Protein AF-A0A6G0FHH3-F1 (afdb_monomer_lite)

Sequence (68 aa):
MTNEPSRPHAEPLTDSHRARIQFARQELEAARAADLAGLAPAGLIFQIERLRTRLDDILSLVEEVIPE

pLDDT: mean 87.57, std 14.13, range [44.72, 96.88]

Foldseek 3Di:
DDPDPDDPPQPPDDPVLVVLVVVLVVLVVVLVPDPPVPDDPVRVVVNVVSNVVSVVSVVVSCCVRDPD

Radius of gyration: 17.48 Å; chains: 1; bounding box: 37×34×48 Å

Secondary structure (DSSP, 8-state):
---------PPPPPHHHHHHHHHHHHHHHHHHHS-GGGS-HHHHHHHHHHHHHHHHHHHHHHHHHS--

Structure (mmCIF, N/CA/C/O backbone):
data_AF-A0A6G0FHH3-F1
#
_entry.id   AF-A0A6G0FHH3-F1
#
loop_
_atom_site.group_PDB
_atom_site.id
_atom_site.type_symbol
_atom_site.label_atom_id
_atom_site.label_alt_id
_atom_site.label_comp_id
_atom_site.label_asym_id
_atom_site.label_entity_id
_atom_site.label_seq_id
_atom_site.pdbx_PDB_ins_code
_atom_site.Cartn_x
_atom_site.Cartn_y
_atom_site.Cartn_z
_atom_site.occupancy
_atom_site.B_iso_or_equiv
_atom_site.auth_seq_id
_atom_site.auth_comp_id
_atom_site.auth_asym_id
_atom_site.auth_atom_id
_atom_site.pdbx_PDB_model_num
ATOM 1 N N . MET A 1 1 ? 22.209 30.007 -30.719 1.00 44.72 1 MET A N 1
ATOM 2 C CA . MET A 1 1 ? 21.770 28.600 -30.808 1.00 44.72 1 MET A CA 1
ATOM 3 C C . MET A 1 1 ? 21.520 28.139 -29.389 1.00 44.72 1 MET A C 1
ATOM 5 O O . MET A 1 1 ? 22.462 28.066 -28.613 1.00 44.72 1 MET A O 1
ATOM 9 N N . THR A 1 2 ? 20.257 28.011 -29.003 1.00 50.69 2 THR A N 1
ATOM 10 C CA . THR A 1 2 ? 19.851 27.632 -27.647 1.00 50.69 2 THR A CA 1
ATOM 11 C C . THR A 1 2 ? 20.026 26.121 -27.524 1.00 50.69 2 THR A C 1
ATOM 13 O O . THR A 1 2 ? 19.351 25.378 -28.227 1.00 50.69 2 THR A O 1
ATOM 16 N N . ASN A 1 3 ? 20.970 25.670 -26.695 1.00 53.69 3 ASN A N 1
ATOM 17 C CA . ASN A 1 3 ? 21.080 24.260 -26.327 1.00 53.69 3 ASN A CA 1
ATOM 18 C C . ASN A 1 3 ? 19.861 23.920 -25.459 1.00 53.69 3 ASN A C 1
ATOM 20 O O . ASN A 1 3 ? 19.840 24.257 -24.276 1.00 53.69 3 ASN A O 1
ATOM 24 N N . GLU A 1 4 ? 18.827 23.312 -26.041 1.00 59.00 4 GLU A N 1
ATOM 25 C CA . GLU A 1 4 ? 17.823 22.608 -25.245 1.00 59.00 4 GLU A CA 1
ATOM 26 C C . GLU A 1 4 ? 18.531 21.455 -24.519 1.00 59.00 4 GLU A C 1
ATOM 28 O O . GLU A 1 4 ? 19.236 20.678 -25.169 1.00 59.00 4 GLU A O 1
ATOM 33 N N . PRO A 1 5 ? 18.398 21.326 -23.187 1.00 56.66 5 PRO A N 1
ATOM 34 C CA . PRO A 1 5 ? 18.887 20.142 -22.506 1.00 56.66 5 PRO A CA 1
ATOM 35 C C . PRO A 1 5 ? 18.094 18.948 -23.039 1.00 56.66 5 PRO A C 1
ATOM 37 O O . PRO A 1 5 ? 16.878 18.870 -22.846 1.00 56.66 5 PRO A O 1
ATOM 40 N N . SER A 1 6 ? 18.778 18.038 -23.737 1.00 57.91 6 SER A N 1
ATOM 41 C CA . SER A 1 6 ? 18.236 16.738 -24.119 1.00 57.91 6 SER A CA 1
ATOM 42 C C . SER A 1 6 ? 17.643 16.102 -22.870 1.00 57.91 6 SER A C 1
ATOM 44 O O . SER A 1 6 ? 18.388 15.714 -21.970 1.00 57.91 6 SER A O 1
ATOM 46 N N . ARG A 1 7 ? 16.309 16.031 -22.771 1.00 62.97 7 ARG A N 1
ATOM 47 C CA . ARG A 1 7 ? 15.684 15.256 -21.697 1.00 62.97 7 ARG A CA 1
ATOM 48 C C . ARG A 1 7 ? 16.250 13.842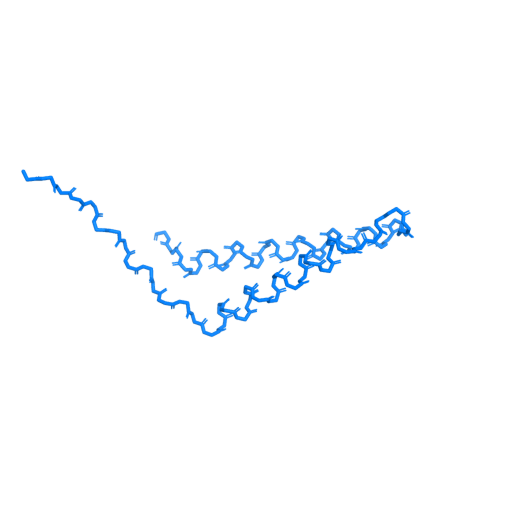 -21.809 1.00 62.97 7 ARG A C 1
ATOM 50 O O . ARG A 1 7 ? 16.183 13.291 -22.918 1.00 62.97 7 ARG A O 1
ATOM 57 N N . PRO A 1 8 ? 16.807 13.267 -20.729 1.00 59.72 8 PRO A N 1
ATOM 58 C CA . PRO A 1 8 ? 17.170 11.862 -20.752 1.00 59.72 8 PRO A CA 1
ATOM 59 C C . PRO A 1 8 ? 15.924 11.108 -21.214 1.00 59.72 8 PRO A C 1
ATOM 61 O O . PRO A 1 8 ? 14.823 11.341 -20.709 1.00 59.72 8 PRO A O 1
ATOM 64 N N . HIS A 1 9 ? 16.064 10.324 -22.281 1.00 58.72 9 HIS A N 1
ATOM 65 C CA . HIS A 1 9 ? 14.992 9.446 -22.718 1.00 58.72 9 HIS A CA 1
ATOM 66 C C . HIS A 1 9 ? 14.785 8.458 -21.576 1.00 58.72 9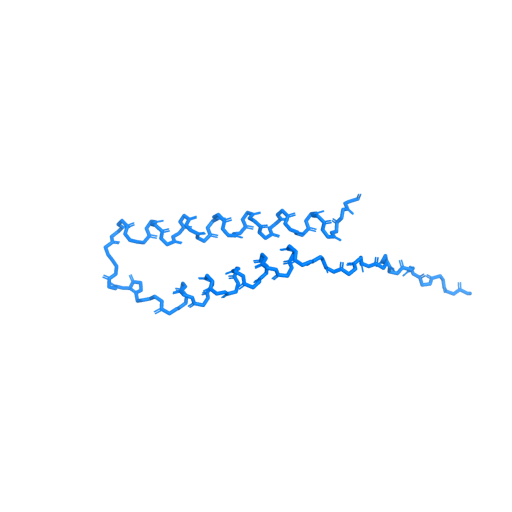 HIS A C 1
ATOM 68 O O . HIS A 1 9 ? 15.585 7.542 -21.422 1.00 58.72 9 HIS A O 1
ATOM 74 N N . ALA A 1 10 ? 13.774 8.701 -20.737 1.00 66.12 10 ALA A N 1
ATOM 75 C CA . ALA A 1 10 ? 13.385 7.758 -19.703 1.00 66.12 10 ALA A CA 1
ATOM 76 C C . ALA A 1 10 ? 13.132 6.425 -20.404 1.00 66.12 10 ALA A C 1
ATOM 78 O O . ALA A 1 10 ? 12.323 6.364 -21.340 1.00 66.12 10 ALA A O 1
ATOM 79 N N . GLU A 1 11 ? 13.881 5.395 -20.018 1.00 74.69 11 GLU A N 1
ATOM 80 C CA . GLU A 1 11 ? 13.689 4.077 -20.597 1.00 74.69 11 GLU A CA 1
ATOM 81 C C . GLU A 1 11 ? 12.222 3.662 -20.408 1.00 74.69 11 GLU A C 1
ATOM 83 O O . GLU A 1 11 ? 11.602 3.987 -19.385 1.00 74.69 11 GLU A O 1
ATOM 88 N N . PRO A 1 12 ? 11.614 2.989 -21.399 1.00 83.25 12 PRO A N 1
ATOM 89 C CA . PRO A 1 12 ? 10.258 2.498 -21.247 1.00 83.25 12 PRO A CA 1
ATOM 90 C C . PRO A 1 12 ? 10.159 1.627 -19.994 1.00 83.25 12 PRO A C 1
ATOM 92 O O . PRO A 1 12 ? 10.979 0.733 -19.794 1.00 83.25 12 PRO A O 1
ATOM 95 N N . LEU A 1 13 ? 9.122 1.851 -19.183 1.00 89.75 13 LEU A N 1
ATOM 96 C CA . LEU A 1 13 ? 8.866 1.026 -18.004 1.00 89.75 13 LEU A CA 1
ATOM 97 C C . LEU A 1 13 ? 8.878 -0.459 -18.380 1.00 89.75 13 LEU A C 1
ATOM 99 O O . LEU A 1 13 ? 8.289 -0.863 -19.389 1.00 89.75 13 LEU A O 1
ATOM 103 N N . THR A 1 14 ? 9.496 -1.277 -17.540 1.00 93.88 14 THR A N 1
ATOM 104 C CA . THR A 1 14 ? 9.430 -2.732 -17.685 1.00 93.88 14 THR A CA 1
ATOM 105 C C . THR A 1 14 ? 8.047 -3.255 -17.281 1.00 93.88 14 THR A C 1
ATOM 107 O O . THR 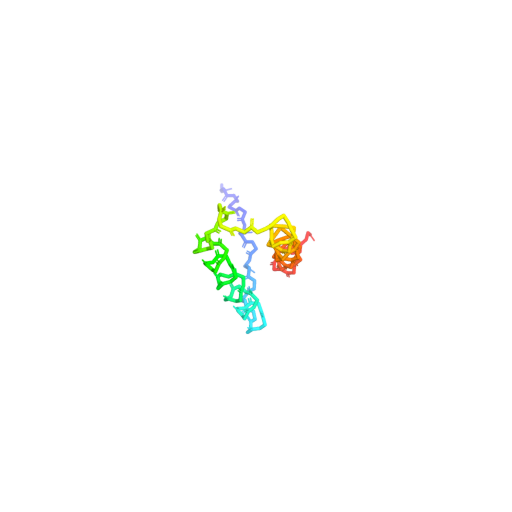A 1 14 ? 7.236 -2.547 -16.672 1.00 93.88 14 THR A O 1
ATOM 110 N N . ASP A 1 15 ? 7.755 -4.521 -17.587 1.00 94.69 15 ASP A N 1
ATOM 111 C CA . ASP A 1 15 ? 6.529 -5.169 -17.102 1.00 94.69 15 ASP A CA 1
ATOM 112 C C . ASP A 1 15 ? 6.490 -5.254 -15.571 1.00 94.69 15 ASP A C 1
ATOM 114 O O . ASP A 1 15 ? 5.435 -5.059 -14.969 1.00 94.69 15 ASP A O 1
ATOM 118 N N . SER A 1 16 ? 7.649 -5.450 -14.935 1.00 94.62 16 SER A N 1
ATOM 119 C CA . SER A 1 16 ? 7.784 -5.428 -13.474 1.00 94.62 16 SER A CA 1
ATOM 120 C C . SER A 1 16 ? 7.425 -4.055 -12.896 1.00 94.62 16 SER A C 1
ATOM 122 O O . SER A 1 16 ? 6.626 -3.953 -11.9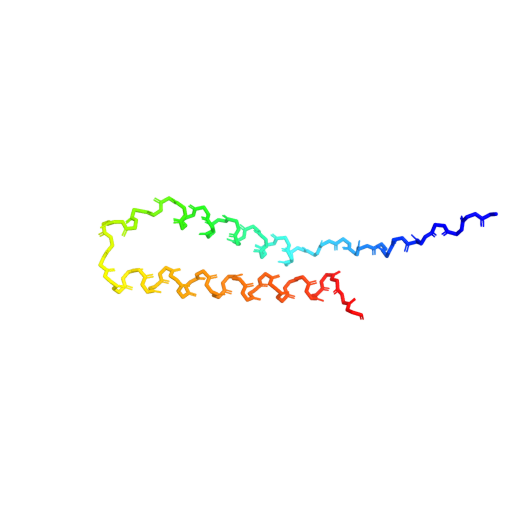63 1.00 94.62 16 SER A O 1
ATOM 124 N N . HIS A 1 17 ? 7.923 -2.974 -13.508 1.00 94.69 17 HIS A N 1
ATOM 125 C CA . HIS A 1 17 ? 7.581 -1.603 -13.115 1.00 94.69 17 HIS A CA 1
ATOM 126 C C . HIS A 1 17 ? 6.083 -1.328 -13.250 1.00 94.69 17 HIS A C 1
ATOM 128 O O . HIS A 1 17 ? 5.459 -0.799 -12.329 1.00 94.69 17 HIS A O 1
ATOM 134 N N . ARG A 1 18 ? 5.473 -1.738 -14.370 1.00 95.25 18 ARG A N 1
ATOM 135 C CA . ARG A 1 18 ? 4.021 -1.613 -14.577 1.00 95.25 18 ARG A CA 1
ATOM 136 C C . ARG A 1 18 ? 3.222 -2.376 -13.523 1.00 95.25 18 ARG A C 1
ATOM 138 O O . ARG A 1 18 ? 2.252 -1.826 -12.999 1.00 95.25 18 ARG A O 1
ATOM 145 N N . ALA A 1 19 ? 3.634 -3.597 -13.190 1.00 95.69 19 ALA A N 1
ATOM 146 C CA . ALA A 1 19 ? 2.982 -4.411 -12.171 1.00 95.69 19 ALA A CA 1
ATOM 147 C C . ALA A 1 19 ? 3.050 -3.749 -10.784 1.00 95.69 19 ALA A C 1
ATOM 149 O O . ALA A 1 19 ? 2.026 -3.657 -10.105 1.00 95.69 19 ALA A O 1
ATOM 150 N N . ARG A 1 20 ? 4.213 -3.207 -10.393 1.00 95.62 20 ARG A N 1
ATOM 151 C CA . ARG A 1 20 ? 4.387 -2.464 -9.128 1.00 95.62 20 ARG A CA 1
ATOM 152 C C . ARG A 1 20 ? 3.490 -1.228 -9.062 1.00 95.62 20 ARG A C 1
ATOM 154 O O . ARG A 1 20 ? 2.793 -1.030 -8.068 1.00 95.62 20 ARG A O 1
ATOM 161 N N . ILE A 1 21 ? 3.413 -0.448 -10.144 1.00 95.56 21 ILE A N 1
ATOM 162 C CA . ILE A 1 21 ? 2.517 0.720 -10.234 1.00 95.56 21 ILE A CA 1
ATOM 163 C C . ILE A 1 21 ? 1.051 0.301 -10.107 1.00 95.56 21 ILE A C 1
ATOM 165 O O . ILE A 1 21 ? 0.282 0.935 -9.382 1.00 95.56 21 ILE A O 1
ATOM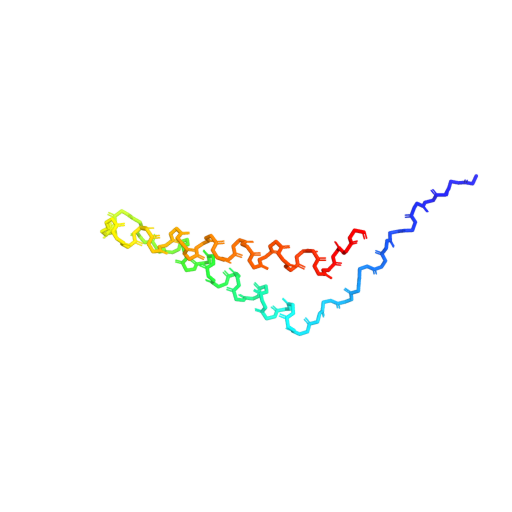 169 N N . GLN A 1 22 ? 0.640 -0.746 -10.824 1.00 96.19 22 GLN A N 1
ATOM 170 C CA . GLN A 1 22 ? -0.733 -1.240 -10.772 1.00 96.19 22 GLN A CA 1
ATOM 171 C C . GLN A 1 22 ? -1.098 -1.701 -9.361 1.00 96.19 22 GLN A C 1
ATOM 173 O O . GLN A 1 22 ? -2.158 -1.330 -8.856 1.00 96.19 22 GLN A O 1
ATOM 178 N N . PHE A 1 23 ? -0.211 -2.458 -8.718 1.00 93.50 23 PHE A N 1
ATOM 179 C CA . PHE A 1 23 ? -0.409 -2.924 -7.355 1.00 93.50 23 PHE A CA 1
ATOM 180 C C . PHE A 1 23 ? -0.520 -1.750 -6.375 1.00 93.50 23 PHE A C 1
ATOM 182 O O . PHE A 1 23 ? -1.489 -1.664 -5.628 1.00 93.50 23 PHE A O 1
ATOM 189 N N . ALA A 1 24 ? 0.384 -0.768 -6.446 1.00 94.75 24 ALA A N 1
ATOM 190 C CA . ALA A 1 24 ? 0.315 0.426 -5.604 1.00 94.75 24 ALA A CA 1
ATOM 191 C C . ALA A 1 24 ? -0.988 1.226 -5.797 1.00 94.75 24 ALA A C 1
ATOM 193 O O . ALA A 1 24 ? -1.554 1.727 -4.826 1.00 94.75 24 ALA A O 1
ATOM 194 N N . ARG A 1 25 ? -1.511 1.312 -7.030 1.00 95.56 25 ARG A N 1
ATOM 195 C CA . ARG A 1 25 ? -2.811 1.952 -7.303 1.00 95.56 25 ARG A CA 1
ATOM 196 C C . ARG A 1 25 ? -3.972 1.212 -6.645 1.00 95.56 25 ARG A C 1
ATOM 198 O O . ARG A 1 25 ? -4.832 1.856 -6.055 1.00 95.56 25 ARG A O 1
ATOM 205 N N . GLN A 1 26 ? -3.993 -0.116 -6.738 1.00 95.25 26 GLN A N 1
ATOM 206 C CA . GLN A 1 26 ? -5.023 -0.945 -6.102 1.00 95.25 26 GLN A CA 1
ATOM 207 C C . GLN A 1 26 ? -4.979 -0.814 -4.578 1.00 95.25 26 GLN A C 1
ATOM 209 O O . GLN A 1 26 ? -6.012 -0.668 -3.932 1.00 95.25 26 GLN A O 1
ATOM 214 N N . GLU A 1 27 ? -3.777 -0.804 -4.011 1.00 93.00 27 GLU A N 1
ATOM 215 C CA . GLU A 1 27 ? -3.561 -0.661 -2.577 1.00 93.00 27 GLU A CA 1
ATOM 216 C C . GLU A 1 27 ? -4.012 0.709 -2.058 1.00 93.00 27 GLU A C 1
ATOM 218 O O . GLU A 1 27 ? -4.654 0.784 -1.010 1.00 93.00 27 GLU A O 1
ATOM 223 N N . LEU A 1 28 ? -3.724 1.779 -2.809 1.00 94.62 28 LEU A N 1
ATOM 224 C CA . LEU A 1 28 ? -4.190 3.129 -2.502 1.00 94.62 28 LEU A CA 1
ATOM 225 C C . LEU A 1 28 ? -5.717 3.228 -2.568 1.00 94.62 28 LEU A C 1
ATOM 227 O O . LEU A 1 28 ? -6.324 3.849 -1.698 1.00 94.62 28 LEU A O 1
ATOM 231 N N . GLU A 1 29 ? -6.338 2.617 -3.575 1.00 96.12 29 GLU A N 1
ATOM 232 C CA . GLU A 1 29 ? -7.796 2.605 -3.700 1.00 96.12 29 GLU A CA 1
ATOM 233 C C . GLU A 1 29 ? -8.449 1.856 -2.533 1.00 96.12 29 GLU A C 1
ATOM 235 O O . GLU A 1 29 ? -9.378 2.364 -1.907 1.00 96.12 29 GLU A O 1
ATOM 240 N N . ALA A 1 30 ? -7.901 0.699 -2.157 1.00 91.75 30 ALA A N 1
ATOM 241 C CA . ALA A 1 30 ? -8.365 -0.053 -0.997 1.00 91.75 30 ALA A CA 1
ATOM 242 C C . ALA A 1 30 ? -8.219 0.745 0.311 1.00 91.75 30 ALA A C 1
ATOM 244 O O . ALA A 1 30 ? -9.117 0.724 1.151 1.00 91.75 30 ALA A O 1
ATOM 245 N N . ALA A 1 31 ? -7.115 1.479 0.483 1.00 93.06 31 ALA A N 1
ATOM 246 C CA . ALA A 1 31 ? -6.915 2.337 1.648 1.00 93.06 31 ALA A CA 1
ATOM 247 C C . ALA A 1 31 ? -7.905 3.513 1.686 1.00 93.06 31 ALA A C 1
ATOM 249 O O . ALA A 1 31 ? -8.387 3.864 2.760 1.00 93.06 31 ALA A O 1
ATOM 250 N N . ARG A 1 32 ? -8.243 4.099 0.530 1.00 94.25 32 ARG A N 1
ATOM 251 C CA . ARG A 1 32 ? -9.236 5.183 0.414 1.00 94.25 32 ARG A CA 1
ATOM 252 C C . ARG A 1 32 ? -10.660 4.71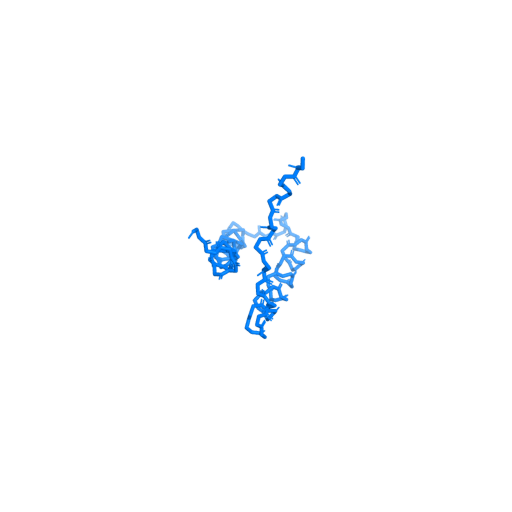6 0.682 1.00 94.25 32 ARG A C 1
ATOM 254 O O . ARG A 1 32 ? -11.448 5.476 1.234 1.00 94.25 32 ARG A O 1
ATOM 261 N N . ALA A 1 33 ? -10.980 3.488 0.291 1.00 96.06 33 ALA A N 1
ATOM 262 C CA . ALA A 1 33 ? -12.286 2.886 0.523 1.00 96.06 33 ALA A CA 1
ATOM 263 C C . ALA A 1 33 ? -12.477 2.384 1.966 1.00 96.06 33 ALA A C 1
ATOM 265 O O . ALA A 1 33 ? -13.592 2.023 2.342 1.00 96.06 33 ALA A O 1
ATOM 266 N N . ALA A 1 34 ? -11.413 2.326 2.774 1.00 93.75 34 ALA A N 1
ATOM 267 C CA . ALA A 1 34 ? -11.492 1.835 4.143 1.00 93.75 34 ALA A CA 1
ATOM 268 C C . ALA A 1 34 ? -12.236 2.822 5.058 1.00 93.75 34 ALA A C 1
ATOM 270 O O . ALA A 1 34 ? -11.875 3.995 5.153 1.00 93.75 34 ALA A O 1
ATOM 271 N N . ASP A 1 35 ? -13.227 2.325 5.804 1.00 95.62 35 ASP A N 1
ATOM 272 C CA . ASP A 1 35 ? -13.853 3.080 6.892 1.00 95.62 35 ASP A CA 1
ATOM 273 C C . ASP A 1 35 ? -12.913 3.133 8.101 1.00 95.62 35 ASP A C 1
ATOM 275 O O . ASP A 1 35 ? -12.928 2.264 8.972 1.00 95.62 35 ASP A O 1
ATOM 279 N N . LEU A 1 36 ? -12.074 4.167 8.144 1.00 93.94 36 LEU A N 1
ATOM 280 C CA . LEU A 1 36 ? -11.094 4.349 9.212 1.00 93.94 36 LEU A CA 1
ATOM 281 C C . LEU A 1 36 ? -11.744 4.578 10.584 1.00 93.94 36 LEU A C 1
ATOM 283 O O . LEU A 1 36 ? -11.142 4.230 11.596 1.00 93.94 36 LEU A O 1
ATOM 287 N N . ALA A 1 37 ? -12.956 5.137 10.635 1.00 94.81 37 ALA A N 1
ATOM 288 C CA . ALA A 1 37 ? -13.648 5.397 11.896 1.00 94.81 37 ALA A CA 1
ATOM 289 C C . ALA A 1 37 ? -14.166 4.102 12.542 1.00 94.81 37 ALA A C 1
ATOM 291 O O . ALA A 1 37 ? -14.266 4.023 13.766 1.00 94.81 37 ALA A O 1
ATOM 292 N N . GLY A 1 38 ? -14.455 3.085 11.726 1.00 95.56 38 GLY A N 1
ATOM 293 C CA . GLY A 1 38 ? -14.866 1.756 12.176 1.00 95.56 38 GLY A CA 1
ATOM 294 C C . GLY A 1 38 ? -13.714 0.827 12.575 1.00 95.56 38 GLY A C 1
ATOM 295 O O . GLY A 1 38 ? -13.960 -0.252 13.118 1.00 95.56 38 GLY A O 1
ATOM 296 N N . LEU A 1 39 ? -12.455 1.203 12.321 1.00 95.06 39 LEU A N 1
ATOM 297 C CA . LEU A 1 39 ? -11.307 0.350 12.625 1.00 95.06 39 LEU A CA 1
ATOM 298 C C . LEU A 1 39 ? -10.890 0.444 14.095 1.00 95.06 39 LEU A C 1
ATOM 300 O O . LEU A 1 39 ? -10.729 1.520 14.668 1.00 95.06 39 LEU A O 1
ATOM 304 N N . ALA A 1 40 ? -10.602 -0.715 14.689 1.00 96.88 40 ALA A N 1
ATOM 305 C CA . ALA A 1 40 ? -9.878 -0.772 15.953 1.00 96.88 40 ALA A CA 1
ATOM 306 C C . ALA A 1 40 ? -8.452 -0.201 15.782 1.00 96.88 40 ALA A C 1
ATOM 308 O O . ALA A 1 40 ? -7.891 -0.277 14.683 1.00 96.88 40 ALA A O 1
ATOM 309 N N . PRO A 1 41 ? -7.797 0.273 16.860 1.00 96.62 41 PRO A N 1
ATOM 310 C CA . PRO A 1 41 ? -6.447 0.839 16.782 1.00 96.62 41 PRO A CA 1
ATOM 311 C C . PRO A 1 41 ? -5.418 -0.063 16.083 1.00 96.62 41 PRO A C 1
ATOM 313 O O . PRO A 1 41 ? -4.615 0.417 15.290 1.00 96.62 41 PRO A O 1
ATOM 316 N N . ALA A 1 42 ? -5.478 -1.380 16.303 1.00 96.75 42 ALA A N 1
ATOM 317 C CA . ALA A 1 42 ? -4.611 -2.336 15.611 1.00 96.75 42 ALA A CA 1
ATOM 318 C C . ALA A 1 42 ? -4.847 -2.360 14.087 1.00 96.75 42 ALA A C 1
ATOM 320 O O . ALA A 1 42 ? -3.896 -2.471 13.317 1.00 96.75 42 ALA A O 1
ATOM 321 N N . GLY A 1 43 ? -6.100 -2.207 13.648 1.00 95.12 43 GLY A N 1
ATOM 322 C CA . GLY A 1 43 ? -6.451 -2.099 12.232 1.00 95.12 43 GLY A CA 1
ATOM 323 C C . GLY A 1 43 ? -5.922 -0.811 11.604 1.00 95.12 43 GLY A C 1
ATOM 324 O O . GLY A 1 43 ? -5.415 -0.843 10.486 1.00 95.12 43 GLY A O 1
ATOM 325 N N . LEU A 1 44 ? -5.952 0.304 12.340 1.00 95.81 44 LEU A N 1
ATOM 326 C CA . LEU A 1 44 ? -5.348 1.563 11.893 1.00 95.81 44 LEU A CA 1
ATOM 327 C C . LEU A 1 44 ? -3.826 1.448 11.748 1.00 95.81 44 LEU A C 1
ATOM 329 O O . LEU A 1 44 ? -3.282 1.864 10.728 1.00 95.81 44 LEU A O 1
ATOM 333 N N . ILE A 1 45 ? -3.149 0.840 12.728 1.00 96.44 45 ILE A N 1
ATOM 334 C CA . ILE A 1 45 ? -1.700 0.585 12.665 1.00 96.44 45 ILE A CA 1
ATOM 335 C C . ILE A 1 45 ? -1.369 -0.250 11.429 1.00 96.44 45 ILE A C 1
ATOM 337 O O . ILE A 1 45 ? -0.478 0.112 10.668 1.00 96.44 45 ILE A O 1
ATOM 341 N N . PHE A 1 46 ? -2.125 -1.321 11.184 1.00 95.44 46 PHE A N 1
ATOM 342 C CA . PHE A 1 46 ? -1.920 -2.163 10.012 1.00 95.44 46 PHE A CA 1
ATOM 343 C C . PHE A 1 46 ? -2.061 -1.383 8.695 1.00 95.44 46 PHE A C 1
ATOM 345 O O . PHE A 1 46 ? -1.210 -1.512 7.816 1.00 95.44 46 PHE A O 1
ATOM 352 N N . GLN A 1 47 ? -3.087 -0.533 8.568 1.00 95.00 47 GLN A N 1
ATOM 353 C CA . GLN A 1 47 ? -3.267 0.297 7.372 1.00 95.00 47 GLN A CA 1
ATOM 354 C C . GLN A 1 47 ? -2.106 1.277 7.171 1.00 95.00 47 GLN A C 1
ATOM 356 O O . GLN A 1 47 ? -1.643 1.454 6.046 1.00 95.00 47 GLN A O 1
ATOM 361 N N . ILE A 1 48 ? -1.597 1.878 8.249 1.00 94.88 48 ILE A N 1
ATOM 362 C CA . ILE A 1 48 ? -0.442 2.783 8.191 1.00 94.88 48 ILE A CA 1
ATOM 363 C C . ILE A 1 48 ? 0.819 2.030 7.754 1.00 94.88 48 ILE A C 1
ATOM 365 O O . ILE A 1 48 ? 1.504 2.487 6.841 1.00 94.88 48 ILE A O 1
ATOM 369 N N . GLU A 1 49 ? 1.123 0.882 8.359 1.00 96.69 49 GLU A N 1
ATOM 370 C CA . GLU A 1 49 ? 2.313 0.090 8.015 1.00 96.69 49 GLU A CA 1
ATOM 371 C C . GLU A 1 49 ? 2.278 -0.394 6.564 1.00 96.69 49 GLU A C 1
ATOM 373 O O . GLU A 1 49 ? 3.258 -0.272 5.828 1.00 96.69 49 GLU A O 1
ATOM 378 N N . ARG A 1 50 ? 1.110 -0.846 6.106 1.00 93.25 50 ARG A N 1
ATOM 379 C CA . ARG A 1 50 ? 0.890 -1.216 4.709 1.00 93.25 50 ARG A CA 1
ATOM 380 C C . ARG A 1 50 ? 1.175 -0.045 3.762 1.00 93.25 50 ARG A C 1
ATOM 382 O O . ARG A 1 50 ? 1.891 -0.222 2.777 1.00 93.25 50 ARG A O 1
ATOM 389 N N . LEU A 1 51 ? 0.657 1.149 4.062 1.00 94.12 51 LEU A N 1
ATOM 390 C CA . LEU A 1 51 ? 0.910 2.354 3.262 1.00 94.12 51 LEU A CA 1
ATOM 391 C C . LEU A 1 51 ? 2.391 2.756 3.269 1.00 94.12 51 LEU A C 1
ATOM 393 O O . LEU A 1 51 ? 2.908 3.127 2.217 1.00 94.12 51 LEU A O 1
ATOM 397 N N . ARG A 1 52 ? 3.084 2.634 4.409 1.00 95.62 52 ARG A N 1
ATOM 398 C CA . ARG A 1 52 ? 4.533 2.882 4.519 1.00 95.62 52 ARG A CA 1
ATOM 399 C C . ARG A 1 52 ? 5.323 1.971 3.589 1.00 95.62 52 ARG A C 1
ATOM 401 O O . ARG A 1 52 ? 6.059 2.465 2.745 1.00 95.62 52 ARG A O 1
ATOM 408 N N . THR A 1 53 ? 5.071 0.663 3.643 1.00 94.75 53 THR A N 1
ATOM 409 C CA . THR A 1 53 ? 5.737 -0.298 2.750 1.00 94.75 53 THR A CA 1
ATOM 410 C C . THR A 1 53 ? 5.483 0.016 1.272 1.00 94.75 53 THR A C 1
ATOM 412 O O . THR A 1 53 ? 6.361 -0.175 0.435 1.00 94.75 53 THR A O 1
ATOM 415 N N . ARG A 1 54 ? 4.277 0.480 0.915 1.00 93.69 54 ARG A N 1
ATOM 416 C CA . ARG A 1 54 ? 3.974 0.870 -0.472 1.00 93.69 54 ARG A CA 1
ATOM 417 C C . ARG A 1 54 ? 4.681 2.156 -0.888 1.00 93.69 54 ARG A C 1
ATOM 419 O O . ARG A 1 54 ? 5.077 2.259 -2.043 1.00 93.69 54 ARG A O 1
ATOM 426 N N . LEU A 1 55 ? 4.841 3.115 0.020 1.00 94.94 55 LEU A N 1
ATOM 427 C CA . LEU A 1 55 ? 5.606 4.327 -0.252 1.00 94.94 55 LEU A CA 1
ATOM 428 C C . LEU A 1 55 ? 7.079 3.994 -0.508 1.00 94.94 55 LEU A C 1
ATOM 430 O O . LEU A 1 55 ? 7.619 4.453 -1.510 1.00 94.94 55 LEU A O 1
ATOM 434 N N . ASP A 1 56 ? 7.679 3.144 0.326 1.00 96.81 56 ASP A N 1
ATOM 435 C CA . ASP A 1 56 ? 9.065 2.694 0.156 1.00 96.81 56 ASP A CA 1
ATOM 436 C C . ASP A 1 56 ? 9.269 1.983 -1.192 1.00 96.81 56 ASP A C 1
ATOM 438 O O . ASP A 1 56 ? 10.210 2.281 -1.924 1.00 96.81 56 ASP A O 1
ATOM 442 N N . ASP A 1 57 ? 8.345 1.093 -1.571 1.00 95.38 57 ASP A N 1
ATOM 443 C CA . ASP A 1 57 ? 8.385 0.393 -2.862 1.00 95.38 57 ASP A CA 1
ATOM 444 C C . ASP A 1 57 ? 8.296 1.361 -4.056 1.00 95.38 57 ASP A C 1
ATOM 446 O O . ASP A 1 57 ? 8.999 1.189 -5.049 1.00 95.38 57 ASP A O 1
ATOM 450 N N . ILE A 1 58 ? 7.463 2.404 -3.969 1.00 94.69 58 ILE A N 1
ATOM 451 C CA . ILE A 1 58 ? 7.354 3.413 -5.031 1.00 94.69 58 ILE A CA 1
ATOM 452 C C . ILE A 1 58 ? 8.578 4.328 -5.086 1.00 94.69 58 ILE A C 1
ATOM 454 O O . ILE A 1 58 ? 8.997 4.677 -6.186 1.00 94.69 58 ILE A O 1
ATOM 458 N N . LEU A 1 59 ? 9.171 4.696 -3.950 1.00 94.88 59 LEU A N 1
ATOM 459 C CA . LEU A 1 59 ? 10.420 5.463 -3.935 1.00 94.88 59 LEU A CA 1
ATOM 460 C C . LEU A 1 59 ? 11.556 4.667 -4.587 1.00 94.88 59 LEU A C 1
ATOM 462 O O . LEU A 1 59 ? 12.198 5.175 -5.502 1.00 94.88 59 LEU A O 1
ATOM 466 N N . SER A 1 60 ? 11.698 3.388 -4.229 1.00 93.94 60 SER A N 1
ATOM 467 C CA . SER A 1 60 ? 12.640 2.474 -4.884 1.00 93.94 60 SER A CA 1
ATOM 468 C C . SER A 1 60 ? 12.380 2.357 -6.391 1.00 93.94 60 SER A C 1
ATOM 470 O O . SER A 1 60 ? 13.318 2.350 -7.183 1.00 93.94 60 SER A O 1
ATOM 472 N N . LEU A 1 61 ? 11.115 2.309 -6.820 1.00 93.81 61 LEU A N 1
ATOM 473 C CA . LEU A 1 61 ? 10.779 2.301 -8.243 1.00 93.81 61 LEU A CA 1
ATOM 474 C C . LEU A 1 61 ? 11.206 3.598 -8.955 1.00 93.81 61 LEU A C 1
ATOM 476 O O . LEU A 1 61 ? 11.634 3.545 -10.105 1.00 93.81 61 LEU A O 1
ATOM 480 N N . VAL A 1 62 ? 11.068 4.760 -8.310 1.00 91.38 62 VAL A N 1
ATOM 481 C CA . VAL A 1 62 ? 11.519 6.035 -8.889 1.00 91.38 62 VAL A CA 1
ATOM 482 C C . VAL A 1 62 ? 13.034 6.035 -9.060 1.00 91.38 62 VAL A C 1
ATOM 484 O O . VAL A 1 62 ? 13.496 6.413 -10.131 1.00 91.38 62 VAL A O 1
ATOM 487 N N . GLU A 1 63 ? 13.782 5.564 -8.063 1.00 91.69 63 GLU A N 1
ATOM 488 C CA . GLU A 1 63 ? 15.246 5.436 -8.128 1.00 91.69 63 GLU A CA 1
ATOM 489 C C . GLU A 1 63 ? 15.696 4.488 -9.255 1.00 91.69 63 GLU A C 1
ATOM 491 O O . GLU A 1 63 ? 16.696 4.742 -9.921 1.00 91.69 63 GLU A O 1
ATOM 496 N N . GLU A 1 64 ? 14.936 3.422 -9.528 1.00 89.94 64 GLU A N 1
ATOM 497 C CA . GLU A 1 64 ? 15.214 2.508 -10.646 1.00 89.94 64 GLU A CA 1
ATOM 498 C C . GLU A 1 64 ? 14.982 3.139 -12.026 1.00 89.94 64 GLU A C 1
ATOM 500 O O . GLU A 1 64 ? 15.690 2.819 -12.979 1.00 89.94 64 GLU A O 1
ATOM 505 N N . VAL A 1 65 ? 13.956 3.984 -12.162 1.00 89.06 65 VAL A N 1
ATOM 506 C CA . VAL A 1 65 ? 13.555 4.577 -13.453 1.00 89.06 65 VAL A CA 1
ATOM 507 C C . VAL A 1 65 ? 14.283 5.897 -13.721 1.00 89.06 65 VAL A C 1
ATOM 509 O O . VAL A 1 65 ? 14.455 6.295 -14.874 1.00 89.06 65 VAL A O 1
ATOM 512 N N . ILE A 1 66 ? 14.703 6.581 -12.660 1.00 85.31 66 ILE A N 1
ATOM 513 C CA . ILE A 1 66 ? 15.438 7.842 -12.689 1.00 85.31 66 ILE A CA 1
ATOM 514 C C . ILE A 1 66 ? 16.708 7.663 -11.841 1.00 85.31 66 ILE A C 1
ATOM 516 O O . ILE A 1 66 ? 16.764 8.165 -10.717 1.00 85.31 66 ILE A O 1
ATOM 520 N N . PRO A 1 67 ? 17.713 6.923 -12.345 1.00 69.81 67 PRO A N 1
ATOM 521 C CA . PRO A 1 67 ? 19.003 6.831 -11.674 1.00 69.81 67 PRO A CA 1
ATOM 522 C C . PRO A 1 67 ? 19.691 8.207 -11.667 1.00 69.81 67 PRO A C 1
ATOM 524 O O . PRO A 1 67 ? 19.629 8.923 -12.672 1.00 69.81 67 PRO A O 1
ATOM 527 N N . GLU A 1 68 ? 20.307 8.579 -10.536 1.00 61.62 68 GLU A N 1
ATOM 528 C CA . GLU A 1 68 ? 21.119 9.807 -10.401 1.00 61.62 68 GLU A CA 1
ATOM 529 C C . GLU A 1 68 ? 22.316 9.852 -11.365 1.00 61.62 68 GLU A C 1
ATOM 531 O O . GLU A 1 68 ? 22.962 8.798 -11.584 1.00 61.62 68 GLU A O 1
#